Protein AF-A0A531KCS5-F1 (afdb_monomer_lite)

Radius of gyration: 23.63 Å; chains: 1; bounding box: 52×45×55 Å

Sequence (149 aa):
AGRCEDWTPATDGLWRVSNPRIAQQYRLNVGTIIEVPALNVRYVKAGSKGSASRGGRVLGKIEEAFLETLTHGDTFMFAGKVLRFEGIRDNECFVSNAPGSDAKVPYYGGGKFPLSTYLAEQVRIMLDDPQRWKKLPEQVADWLRFQAD

Secondary structure (DSSP, 8-state):
---GGGEEE-TTS-EEES-HHHHHHHHHHTT---PPPEEEEEE--TT-TT---S-PPEEEEEEHHHHTTPPTT-EEEETTEEEEEEEEETTEEEEEE-TTS--BPPP-SSS-----HHHHHHHHHHHH-TTTGGGS-HHHHHHHHHTT-

Foldseek 3Di:
DDDPVQWDQDPVRDIDGPDVVVVVVCVVVVPPPPPAQKAWEWEDPPPCLPDDPPDTDTPGIAGPVQVVVDDQQAWADDPNFIWGFSDDDPRYTYTYGDPPDDHHYGDDPDDDDVQDPVNVVVVCVCLVDLVNLVVPDPVVNVVSVVVVD

Structure (mmCIF, N/CA/C/O backbone):
data_AF-A0A531KCS5-F1
#
_entry.id   AF-A0A531KCS5-F1
#
loop_
_atom_site.group_PDB
_atom_site.id
_atom_site.type_symbol
_atom_site.label_atom_id
_atom_site.label_alt_id
_atom_site.label_comp_id
_atom_site.label_asym_id
_atom_site.label_entity_id
_atom_site.label_seq_id
_atom_site.pdbx_PDB_ins_code
_atom_site.Cartn_x
_atom_site.Cartn_y
_atom_site.Cartn_z
_atom_site.occupancy
_atom_site.B_iso_or_equiv
_atom_site.auth_seq_id
_atom_site.auth_comp_id
_atom_site.auth_asym_id
_atom_site.auth_atom_id
_atom_site.pdbx_PDB_model_num
ATOM 1 N N . ALA A 1 1 ? 30.550 -11.898 -6.702 1.00 43.75 1 ALA A N 1
ATOM 2 C CA . ALA A 1 1 ? 31.619 -12.037 -7.710 1.00 43.75 1 ALA A CA 1
ATOM 3 C C . ALA A 1 1 ? 32.081 -13.492 -7.709 1.00 43.75 1 ALA A C 1
ATOM 5 O O . ALA A 1 1 ? 32.431 -13.977 -6.640 1.00 43.75 1 ALA A O 1
ATOM 6 N N . GLY A 1 2 ? 31.954 -14.212 -8.830 1.00 49.84 2 GLY A N 1
ATOM 7 C CA . GLY A 1 2 ? 32.412 -15.608 -8.945 1.00 49.84 2 GLY A CA 1
ATOM 8 C C . GLY A 1 2 ? 33.938 -15.676 -9.005 1.00 49.84 2 GLY A C 1
ATOM 9 O O . GLY A 1 2 ? 34.566 -14.730 -9.484 1.00 49.84 2 GLY A O 1
ATOM 10 N N . ARG A 1 3 ? 34.538 -16.747 -8.479 1.00 53.97 3 ARG A N 1
ATOM 11 C CA . ARG A 1 3 ? 35.993 -16.939 -8.545 1.00 53.97 3 ARG A CA 1
ATOM 12 C C . ARG A 1 3 ? 36.371 -17.371 -9.966 1.00 53.97 3 ARG A C 1
ATOM 14 O O . ARG A 1 3 ? 35.568 -17.973 -10.672 1.00 53.97 3 ARG A O 1
ATOM 21 N N . CYS A 1 4 ? 37.600 -17.074 -10.386 1.00 53.09 4 CYS A N 1
ATOM 22 C CA . CYS A 1 4 ? 38.109 -17.421 -11.724 1.00 53.09 4 CYS A CA 1
ATOM 23 C C . CYS A 1 4 ? 38.070 -18.944 -12.006 1.00 53.09 4 CYS A C 1
ATOM 25 O O . CYS A 1 4 ? 38.053 -19.373 -13.152 1.00 53.09 4 CYS A O 1
ATOM 27 N N . GLU A 1 5 ? 37.995 -19.755 -10.949 1.00 58.97 5 GLU A N 1
ATOM 28 C CA . GLU A 1 5 ? 37.924 -21.224 -10.958 1.00 58.97 5 GLU A CA 1
ATOM 29 C C . GLU A 1 5 ? 36.604 -21.782 -11.534 1.00 58.97 5 GLU A C 1
ATOM 31 O O . GLU A 1 5 ? 36.539 -22.940 -11.951 1.00 58.97 5 GLU A O 1
ATOM 36 N N . ASP A 1 6 ? 35.547 -20.966 -11.585 1.00 63.94 6 ASP A N 1
ATOM 37 C CA . ASP A 1 6 ? 34.196 -21.402 -11.961 1.00 63.94 6 ASP A CA 1
ATOM 38 C C . ASP A 1 6 ? 33.934 -21.370 -13.479 1.00 63.94 6 ASP A C 1
ATOM 40 O O . ASP A 1 6 ? 32.827 -21.712 -13.907 1.00 63.94 6 ASP A O 1
ATOM 44 N N . TRP A 1 7 ? 34.922 -20.977 -14.295 1.00 66.88 7 TRP A N 1
ATOM 45 C CA . TRP A 1 7 ? 34.782 -20.805 -15.745 1.00 66.88 7 TRP A CA 1
ATOM 46 C C . TRP A 1 7 ? 35.845 -21.573 -16.538 1.00 66.88 7 TRP A C 1
ATOM 48 O O . TRP A 1 7 ? 37.030 -21.541 -16.219 1.00 66.88 7 TRP A O 1
ATOM 58 N N . THR A 1 8 ? 35.424 -22.238 -17.612 1.00 79.56 8 THR A N 1
ATOM 59 C CA . THR A 1 8 ? 36.288 -22.960 -18.556 1.00 79.56 8 THR A CA 1
ATOM 60 C C . THR A 1 8 ? 36.164 -22.359 -19.956 1.00 79.56 8 THR A C 1
ATOM 62 O O . THR A 1 8 ? 35.051 -22.030 -20.378 1.00 79.56 8 THR A O 1
ATOM 65 N N . PRO A 1 9 ? 37.277 -22.196 -20.692 1.00 79.50 9 PRO A N 1
ATOM 66 C CA . PRO A 1 9 ? 37.233 -21.707 -22.062 1.00 79.50 9 PRO A CA 1
ATOM 67 C C . PRO A 1 9 ? 36.644 -22.784 -22.979 1.00 79.50 9 PRO A C 1
ATOM 69 O O . PRO A 1 9 ? 37.040 -23.950 -22.926 1.00 79.50 9 PRO A O 1
ATOM 72 N N . ALA A 1 10 ? 35.693 -22.400 -23.822 1.00 78.00 10 ALA A N 1
ATOM 73 C CA . ALA A 1 10 ? 35.138 -23.248 -24.862 1.00 78.00 10 ALA A CA 1
ATOM 74 C C . ALA A 1 10 ? 35.826 -22.992 -26.210 1.00 78.00 10 ALA A C 1
ATOM 76 O O . ALA A 1 10 ? 36.436 -21.951 -26.453 1.00 78.00 10 ALA A O 1
ATOM 77 N N . THR A 1 11 ? 35.736 -23.977 -27.100 1.00 79.94 11 THR A N 1
ATOM 78 C CA . THR A 1 11 ? 36.371 -23.985 -28.428 1.00 79.94 11 THR A CA 1
ATOM 79 C C . THR A 1 11 ? 35.853 -22.907 -29.383 1.00 79.94 11 THR A C 1
ATOM 81 O O . THR A 1 11 ? 36.476 -22.658 -30.408 1.00 79.94 11 THR A O 1
ATOM 84 N N . ASP A 1 12 ? 34.739 -22.260 -29.048 1.00 81.19 12 ASP A N 1
ATOM 85 C CA . ASP A 1 12 ? 34.140 -21.124 -29.756 1.00 81.19 12 ASP A CA 1
ATOM 86 C C . ASP A 1 12 ? 34.659 -19.758 -29.256 1.00 81.19 12 ASP A C 1
ATOM 88 O O . ASP A 1 12 ? 34.182 -18.717 -29.701 1.00 81.19 12 ASP A O 1
ATOM 92 N N . GLY A 1 13 ? 35.630 -19.744 -28.335 1.00 77.06 13 GLY A N 1
ATOM 93 C CA . GLY A 1 13 ? 36.174 -18.522 -27.737 1.00 77.06 13 GLY A CA 1
ATOM 94 C C . GLY A 1 13 ? 35.305 -17.928 -26.622 1.00 77.06 13 GLY A C 1
ATOM 95 O O . GLY A 1 13 ? 35.648 -16.876 -26.083 1.00 77.06 13 GLY A O 1
ATOM 96 N N . LEU A 1 14 ? 34.201 -18.586 -26.248 1.00 76.69 14 LEU A N 1
ATOM 97 C CA . LEU A 1 14 ? 33.340 -18.182 -25.137 1.00 76.69 14 LEU A CA 1
ATOM 98 C C . LEU A 1 14 ? 33.730 -18.914 -23.847 1.00 76.69 14 LEU A C 1
ATOM 100 O O . LEU A 1 14 ? 34.272 -20.013 -23.869 1.00 76.69 14 LEU A O 1
ATOM 104 N N . TRP A 1 15 ? 33.424 -18.326 -22.693 1.00 78.69 15 TRP A N 1
ATOM 105 C CA . TRP A 1 15 ? 33.629 -18.971 -21.393 1.00 78.69 15 TRP A CA 1
ATOM 106 C C . TRP A 1 15 ? 32.343 -19.655 -20.927 1.00 78.69 15 TRP A C 1
ATOM 108 O O . TRP A 1 15 ? 31.252 -19.095 -21.043 1.00 78.69 15 TRP A O 1
ATOM 118 N N . ARG A 1 16 ? 32.457 -20.867 -20.378 1.00 79.50 16 ARG A N 1
ATOM 119 C CA . ARG A 1 16 ? 31.329 -21.655 -19.857 1.00 79.50 16 ARG A CA 1
ATOM 120 C C . ARG A 1 16 ? 31.523 -21.958 -18.379 1.00 79.50 16 ARG A C 1
ATOM 122 O O . ARG A 1 16 ? 32.647 -22.124 -17.921 1.00 79.50 16 ARG A O 1
ATOM 129 N N . VAL A 1 17 ? 30.425 -22.051 -17.631 1.00 80.12 17 VAL A N 1
ATOM 130 C CA . VAL A 1 17 ? 30.478 -22.403 -16.206 1.00 80.12 17 VAL A CA 1
ATOM 131 C C . VAL A 1 17 ? 30.975 -23.843 -16.053 1.00 80.12 17 VAL A C 1
ATOM 133 O O . VAL A 1 17 ? 30.370 -24.765 -16.598 1.00 80.12 17 VAL A O 1
ATOM 136 N N . SER A 1 18 ? 32.047 -24.032 -15.285 1.00 79.06 18 SER A N 1
ATOM 137 C CA . SER A 1 18 ? 32.756 -25.308 -15.112 1.00 79.06 18 SER A CA 1
ATOM 138 C C . SER A 1 18 ? 31.920 -26.377 -14.407 1.00 79.06 18 SER A C 1
ATOM 140 O O . SER A 1 18 ? 32.093 -27.568 -14.651 1.00 79.06 18 SER A O 1
ATOM 142 N N . ASN A 1 19 ? 31.007 -25.968 -13.520 1.00 80.69 19 ASN A N 1
ATOM 143 C CA . ASN A 1 19 ? 30.193 -26.881 -12.723 1.00 80.69 19 ASN A CA 1
ATOM 144 C C . ASN A 1 19 ? 28.690 -26.692 -13.017 1.00 80.69 19 ASN A C 1
ATOM 146 O O . ASN A 1 19 ? 28.126 -25.642 -12.689 1.00 80.69 19 ASN A O 1
ATOM 150 N N . PRO A 1 20 ? 27.995 -27.715 -13.551 1.00 75.56 20 PRO A N 1
ATOM 151 C CA . PRO A 1 20 ? 26.556 -27.664 -13.811 1.00 75.56 20 PRO A CA 1
ATOM 152 C C . PRO A 1 20 ? 25.711 -27.301 -12.584 1.00 75.56 20 PRO A C 1
ATOM 154 O O . PRO A 1 20 ? 24.684 -26.637 -12.727 1.00 75.56 20 PRO A O 1
ATOM 157 N N . ARG A 1 21 ? 26.154 -27.679 -11.375 1.00 75.88 21 ARG A N 1
ATOM 158 C CA . ARG A 1 21 ? 25.500 -27.336 -10.104 1.00 75.88 21 ARG A CA 1
ATOM 159 C C . ARG A 1 21 ? 25.625 -25.849 -9.785 1.00 75.88 21 ARG A C 1
ATOM 161 O O . ARG A 1 21 ? 24.672 -25.254 -9.298 1.00 75.88 21 ARG A O 1
ATOM 168 N N . ILE A 1 22 ? 26.765 -25.237 -10.105 1.00 74.56 22 ILE A N 1
ATOM 169 C CA . ILE A 1 22 ? 26.978 -23.791 -9.971 1.00 74.56 22 ILE A CA 1
ATOM 170 C C . ILE A 1 22 ? 26.115 -23.047 -10.995 1.00 74.56 22 ILE A C 1
ATOM 172 O O . ILE A 1 22 ? 25.416 -22.109 -10.632 1.00 74.56 22 ILE A O 1
ATOM 176 N N . ALA A 1 23 ? 26.058 -23.517 -12.244 1.00 75.81 23 ALA A N 1
ATOM 177 C CA . ALA A 1 23 ? 25.166 -22.953 -13.258 1.00 75.81 23 ALA A CA 1
ATOM 178 C C . ALA A 1 23 ? 23.683 -23.069 -12.856 1.00 75.81 23 ALA A C 1
ATOM 180 O O . ALA A 1 23 ? 22.901 -22.148 -13.077 1.00 75.81 23 ALA A O 1
ATOM 181 N N . GLN A 1 24 ? 23.289 -24.187 -12.240 1.00 74.69 24 GLN A N 1
ATOM 182 C CA . GLN A 1 24 ? 21.945 -24.382 -11.702 1.00 74.69 24 GLN A CA 1
ATOM 183 C C . GLN A 1 24 ? 21.671 -23.454 -10.518 1.00 74.69 24 GLN A C 1
ATOM 185 O O . GLN A 1 24 ? 20.628 -22.816 -10.497 1.00 74.69 24 GLN A O 1
ATOM 190 N N . GLN A 1 25 ? 22.613 -23.315 -9.585 1.00 70.75 25 GLN A N 1
ATOM 191 C CA . GLN A 1 25 ? 22.509 -22.377 -8.470 1.00 70.75 25 GLN A CA 1
ATOM 192 C C . GLN A 1 25 ? 22.391 -20.933 -8.974 1.00 70.75 25 GLN A C 1
ATOM 194 O O . GLN A 1 25 ? 21.547 -20.186 -8.492 1.00 70.75 25 GLN A O 1
ATOM 199 N N . TYR A 1 26 ? 23.171 -20.539 -9.982 1.00 67.56 26 TYR A N 1
ATOM 200 C CA . TYR A 1 26 ? 23.021 -19.235 -10.622 1.00 67.56 26 TYR A CA 1
ATOM 201 C C . TYR A 1 26 ? 21.650 -19.077 -11.267 1.00 67.56 26 TYR A C 1
ATOM 203 O O . TYR A 1 26 ? 21.047 -18.042 -11.058 1.00 67.56 26 TYR A O 1
ATOM 211 N N . ARG A 1 27 ? 21.111 -20.088 -11.961 1.00 70.50 27 ARG A N 1
ATOM 212 C CA . ARG A 1 27 ? 19.746 -20.039 -12.526 1.00 70.50 27 ARG A CA 1
ATOM 213 C C . ARG A 1 27 ? 18.643 -19.981 -11.470 1.00 70.50 27 ARG A C 1
ATOM 215 O O . ARG A 1 27 ? 17.615 -19.377 -11.727 1.00 70.50 27 ARG A O 1
ATOM 222 N N . LEU A 1 28 ? 18.846 -20.609 -10.313 1.00 62.06 28 LEU A N 1
ATOM 223 C CA . LEU A 1 28 ? 17.902 -20.555 -9.196 1.00 62.06 28 LEU A CA 1
ATOM 224 C C . LEU A 1 28 ? 17.924 -19.192 -8.488 1.00 62.06 28 LEU A C 1
ATOM 226 O O . LEU A 1 28 ? 16.905 -18.800 -7.935 1.00 62.06 28 LEU A O 1
ATOM 230 N N . ASN A 1 29 ? 19.063 -18.483 -8.508 1.00 57.25 29 ASN A N 1
ATOM 231 C CA . ASN A 1 29 ? 19.210 -17.162 -7.879 1.00 57.25 29 ASN A CA 1
ATOM 232 C C . ASN A 1 29 ? 19.062 -15.981 -8.860 1.00 57.25 29 ASN A C 1
ATOM 234 O O . ASN A 1 29 ? 18.753 -14.864 -8.447 1.00 57.25 29 ASN A O 1
ATOM 238 N N . VAL A 1 30 ? 19.282 -16.202 -10.159 1.00 51.53 30 VAL A N 1
ATOM 239 C CA . VAL A 1 30 ? 18.963 -15.266 -11.245 1.00 51.53 30 VAL A CA 1
ATOM 240 C C . VAL A 1 30 ? 17.447 -15.213 -11.346 1.00 51.53 30 VAL A C 1
ATOM 242 O O . VAL A 1 30 ? 16.808 -16.147 -11.815 1.00 51.53 30 VAL A O 1
ATOM 245 N N . GLY A 1 31 ? 16.871 -14.118 -10.857 1.00 48.62 31 GLY A N 1
ATOM 246 C CA . GLY A 1 31 ? 15.424 -13.936 -10.837 1.00 48.62 31 GLY A CA 1
ATOM 247 C C . GLY A 1 31 ? 14.730 -14.451 -9.579 1.00 48.62 31 GLY A C 1
ATOM 248 O O . GLY A 1 31 ? 13.525 -14.692 -9.640 1.00 48.62 31 GLY A O 1
ATOM 249 N N . THR A 1 32 ? 15.421 -14.591 -8.437 1.00 48.31 32 THR A N 1
ATOM 250 C CA . THR A 1 32 ? 14.708 -14.764 -7.163 1.00 48.31 32 THR A CA 1
ATOM 251 C C . THR A 1 32 ? 13.770 -13.578 -6.977 1.00 48.31 32 THR A C 1
ATOM 253 O O . THR A 1 32 ? 14.213 -12.450 -6.763 1.00 48.31 32 THR A O 1
ATOM 256 N N . ILE A 1 33 ? 12.464 -13.829 -7.069 1.00 53.66 33 ILE A N 1
ATOM 257 C CA . ILE A 1 33 ? 11.441 -12.884 -6.634 1.00 53.66 33 ILE A CA 1
ATOM 258 C C . ILE A 1 33 ? 11.604 -12.809 -5.121 1.00 53.66 33 ILE A C 1
ATOM 260 O O . ILE A 1 33 ? 11.098 -13.658 -4.390 1.00 53.66 33 ILE A O 1
ATOM 264 N N . ILE A 1 34 ? 12.386 -11.841 -4.651 1.00 53.28 34 ILE A N 1
ATOM 265 C CA . ILE A 1 34 ? 12.413 -11.516 -3.233 1.00 53.28 34 ILE A CA 1
ATOM 266 C C . ILE A 1 34 ? 11.041 -10.903 -2.959 1.00 53.28 34 ILE A C 1
ATOM 268 O O . ILE A 1 34 ? 10.758 -9.779 -3.373 1.00 53.28 34 ILE A O 1
ATOM 272 N N . GLU A 1 35 ? 10.142 -11.688 -2.367 1.00 61.53 35 GLU A N 1
ATOM 273 C CA . GLU A 1 35 ? 8.862 -11.166 -1.911 1.00 61.53 35 GLU A CA 1
ATOM 274 C C . GLU A 1 35 ? 9.148 -10.206 -0.755 1.00 61.53 35 GLU A C 1
ATOM 276 O O . GLU A 1 35 ? 9.720 -10.599 0.263 1.00 61.53 35 GLU A O 1
ATOM 281 N N . VAL A 1 36 ? 8.801 -8.930 -0.937 1.00 75.00 36 VAL A N 1
ATOM 282 C CA . VAL A 1 36 ? 8.894 -7.939 0.136 1.00 75.00 36 VAL A CA 1
ATOM 283 C C . VAL A 1 36 ? 7.929 -8.362 1.251 1.00 75.00 36 VAL A C 1
ATOM 285 O O . VAL A 1 36 ? 6.764 -8.651 0.944 1.00 75.00 36 VAL A O 1
ATOM 288 N N . PRO A 1 37 ? 8.372 -8.414 2.522 1.00 82.19 37 PRO A N 1
ATOM 289 C CA . PRO A 1 37 ? 7.497 -8.723 3.645 1.00 82.19 37 PRO A CA 1
ATOM 290 C C . PRO A 1 37 ? 6.262 -7.818 3.650 1.00 82.19 37 PRO A C 1
ATOM 292 O O . PRO A 1 37 ? 6.359 -6.598 3.495 1.00 82.19 37 PRO A O 1
ATOM 295 N N . ALA A 1 38 ? 5.083 -8.423 3.788 1.00 88.19 38 ALA A N 1
ATOM 296 C CA . ALA A 1 38 ? 3.814 -7.714 3.744 1.00 88.19 38 ALA A CA 1
ATOM 297 C C . ALA A 1 38 ? 2.826 -8.273 4.769 1.00 88.19 38 ALA A C 1
ATOM 299 O O . ALA A 1 38 ? 2.678 -9.489 4.918 1.00 88.19 38 ALA A O 1
ATOM 300 N N . LEU A 1 39 ? 2.102 -7.368 5.425 1.00 91.19 39 LEU A N 1
ATOM 301 C CA . LEU A 1 39 ? 1.113 -7.677 6.454 1.00 91.19 39 LEU A CA 1
ATOM 302 C C . LEU A 1 39 ? -0.303 -7.592 5.883 1.00 91.19 39 LEU A C 1
ATOM 304 O O . LEU A 1 39 ? -0.588 -6.793 4.985 1.00 91.19 39 LEU A O 1
ATOM 308 N N . ASN A 1 40 ? -1.222 -8.386 6.436 1.00 91.50 40 ASN A N 1
ATOM 309 C CA . ASN A 1 40 ? -2.638 -8.291 6.081 1.00 91.50 40 ASN A CA 1
ATOM 310 C C . ASN A 1 40 ? -3.253 -7.029 6.698 1.00 91.50 40 ASN A C 1
ATOM 312 O O . ASN A 1 40 ? -3.223 -6.852 7.911 1.00 91.50 40 ASN A O 1
ATOM 316 N N . VAL A 1 41 ? -3.870 -6.178 5.883 1.00 92.12 41 VAL A N 1
ATOM 317 C CA . VAL A 1 41 ? -4.599 -4.992 6.347 1.00 92.12 41 VAL A CA 1
ATOM 318 C C . VAL A 1 41 ? -6.001 -5.408 6.778 1.00 92.12 41 VAL A C 1
ATOM 320 O O . VAL A 1 41 ? -6.798 -5.844 5.943 1.00 92.12 41 VAL A O 1
ATOM 323 N N . ARG A 1 42 ? -6.329 -5.263 8.064 1.00 91.88 42 ARG A N 1
ATOM 324 C CA . ARG A 1 42 ? -7.604 -5.696 8.649 1.00 91.88 42 ARG A CA 1
ATOM 325 C C . ARG A 1 42 ? -8.315 -4.568 9.387 1.00 91.88 42 ARG A C 1
ATOM 327 O O . ARG A 1 42 ? -7.741 -3.888 10.231 1.00 91.88 42 ARG A O 1
ATOM 334 N N . TYR A 1 43 ? -9.612 -4.432 9.132 1.00 91.50 43 TYR A N 1
ATOM 335 C CA . TYR A 1 43 ? -10.446 -3.481 9.860 1.00 91.50 43 TYR A CA 1
ATOM 336 C C . TYR A 1 43 ? -10.614 -3.813 11.343 1.00 91.50 43 TYR A C 1
ATOM 338 O O . TYR A 1 43 ? -10.877 -4.955 11.707 1.00 91.50 43 TYR A O 1
ATOM 346 N N . VAL A 1 44 ? -10.594 -2.788 12.186 1.00 90.75 44 VAL A N 1
ATOM 347 C CA . VAL A 1 44 ? -10.976 -2.844 13.601 1.00 90.75 44 VAL A CA 1
ATOM 348 C C . VAL A 1 44 ? -11.831 -1.630 13.967 1.00 90.75 44 VAL A C 1
ATOM 350 O O . VAL A 1 44 ? -11.988 -0.688 13.186 1.00 90.75 44 VAL A O 1
ATOM 353 N N . LYS A 1 45 ? -12.408 -1.646 15.172 1.00 84.25 45 LYS A N 1
ATOM 354 C CA . LYS A 1 45 ? -13.066 -0.463 15.733 1.00 84.25 45 LYS A CA 1
ATOM 355 C C . LYS A 1 45 ? -12.011 0.608 16.028 1.00 84.25 45 LYS A C 1
ATOM 357 O O . LYS A 1 45 ? -10.953 0.291 16.563 1.00 84.25 45 LYS A O 1
ATOM 362 N N . ALA A 1 46 ? -12.316 1.864 15.705 1.00 80.94 46 ALA A N 1
ATOM 363 C CA . ALA A 1 46 ? -11.426 2.986 15.991 1.00 80.94 46 ALA A CA 1
ATOM 364 C C . ALA A 1 46 ? -11.051 3.040 17.481 1.00 80.94 46 ALA A C 1
ATOM 366 O O . ALA A 1 46 ? -11.909 2.831 18.347 1.00 80.94 46 ALA A O 1
ATOM 367 N N . GLY A 1 47 ? -9.776 3.307 17.769 1.00 75.44 47 GLY A N 1
ATOM 368 C CA . GLY A 1 47 ? -9.256 3.378 19.135 1.00 75.44 47 GLY A CA 1
ATOM 369 C C . GLY A 1 47 ? -9.019 2.020 19.801 1.00 75.44 47 GLY A C 1
ATOM 370 O O . GLY A 1 47 ? -8.760 1.977 21.003 1.00 75.44 47 GLY A O 1
ATOM 371 N N . SER A 1 48 ? -9.078 0.906 19.058 1.00 71.94 48 SER A N 1
ATOM 372 C CA . SER A 1 48 ? -8.810 -0.423 19.621 1.00 71.94 48 SER A CA 1
ATOM 373 C C . SER A 1 48 ? -7.327 -0.697 19.902 1.00 71.94 48 SER A C 1
ATOM 375 O O . SER A 1 48 ? -7.019 -1.757 20.445 1.00 71.94 48 SER A O 1
ATOM 377 N N . LYS A 1 49 ? -6.413 0.228 19.556 1.00 70.69 49 LYS A N 1
ATOM 378 C CA . LYS A 1 49 ? -4.952 0.111 19.758 1.00 70.69 49 LYS A CA 1
ATOM 379 C C . LYS A 1 49 ? -4.389 -1.244 19.302 1.00 70.69 49 LYS A C 1
ATOM 381 O O . LYS A 1 49 ? -3.612 -1.879 20.010 1.00 70.69 49 LYS A O 1
ATOM 386 N N . GLY A 1 50 ? -4.854 -1.734 18.155 1.00 65.25 50 GLY A N 1
ATOM 387 C CA . GLY A 1 50 ? -4.419 -3.019 17.610 1.00 65.25 50 GLY A CA 1
ATOM 388 C C . GLY A 1 50 ? -4.986 -4.256 18.323 1.00 65.25 50 GLY A C 1
ATOM 389 O O . GLY A 1 50 ? -4.456 -5.356 18.189 1.00 65.25 50 GLY A O 1
ATOM 390 N N . SER A 1 51 ? -6.074 -4.107 19.081 1.00 66.19 51 SER A N 1
ATOM 391 C CA . SER A 1 51 ? -6.867 -5.234 19.566 1.00 66.19 51 SER A CA 1
ATOM 392 C C . SER A 1 51 ? -7.985 -5.536 18.572 1.00 66.19 51 SER A C 1
ATOM 394 O O . SER A 1 51 ? -8.925 -4.752 18.401 1.00 66.19 51 SER A O 1
ATOM 396 N N . ALA A 1 52 ? -7.888 -6.677 17.897 1.00 62.00 52 ALA A N 1
ATOM 397 C CA . ALA A 1 52 ? -8.994 -7.221 17.132 1.00 62.00 52 ALA A CA 1
ATOM 398 C C . ALA A 1 52 ? -9.901 -8.029 18.066 1.00 62.00 52 ALA A C 1
ATOM 400 O O . ALA A 1 52 ? -9.550 -9.125 18.504 1.00 62.00 52 ALA A O 1
ATOM 401 N N . SER A 1 53 ? -11.126 -7.557 18.305 1.00 59.53 53 SER A N 1
ATOM 402 C CA . SER A 1 53 ? -12.213 -8.509 18.538 1.00 59.53 53 SER A CA 1
ATOM 403 C C . SER A 1 53 ? 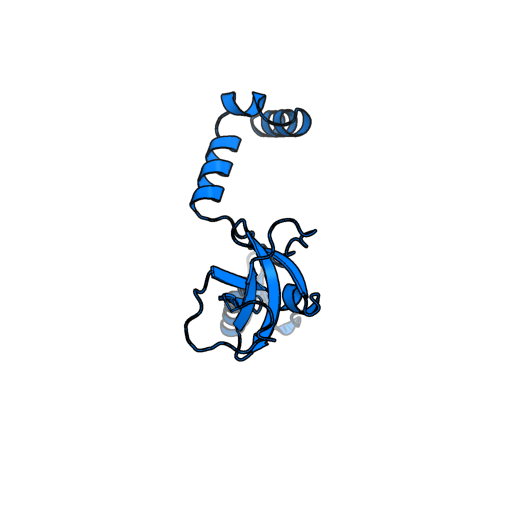-12.342 -9.314 17.242 1.00 59.53 53 SER A C 1
ATOM 405 O O . SER A 1 53 ? -12.751 -8.752 16.225 1.00 59.53 53 SER A O 1
ATOM 407 N N . ARG A 1 54 ? -11.879 -10.571 17.251 1.00 58.41 54 ARG A N 1
ATOM 408 C CA . ARG A 1 54 ? -11.870 -11.515 16.116 1.00 58.41 54 ARG A CA 1
ATOM 409 C C . ARG A 1 54 ? -13.055 -11.264 15.164 1.00 58.41 54 ARG A C 1
ATOM 411 O O . ARG A 1 54 ? -14.184 -11.554 15.542 1.00 58.41 54 ARG A O 1
ATOM 418 N N . GLY A 1 55 ? -12.822 -10.714 13.965 1.00 67.38 55 GLY A N 1
ATOM 419 C CA . GLY A 1 55 ? -13.919 -10.487 13.002 1.00 67.38 55 GLY A CA 1
ATOM 420 C C . GLY A 1 55 ? -13.779 -9.350 11.982 1.00 67.38 55 GLY A C 1
ATOM 421 O O . GLY A 1 55 ? -14.672 -9.166 11.161 1.00 67.38 55 GLY A O 1
ATOM 422 N N . GLY A 1 56 ? -12.690 -8.582 11.990 1.00 78.38 56 GLY A N 1
ATOM 423 C CA . GLY A 1 56 ? -12.476 -7.505 11.018 1.00 78.38 56 GLY A CA 1
ATOM 424 C C . GLY A 1 56 ? -12.326 -7.976 9.570 1.00 78.38 56 GLY A C 1
ATOM 425 O O . GLY A 1 56 ? -11.634 -8.962 9.327 1.00 78.38 56 GLY A O 1
ATOM 426 N N . ARG A 1 57 ? -12.896 -7.266 8.585 1.00 87.56 57 ARG A N 1
ATOM 427 C CA . ARG A 1 57 ? -12.683 -7.572 7.155 1.00 87.56 57 ARG A CA 1
ATOM 428 C C . ARG A 1 57 ? -11.233 -7.285 6.744 1.00 87.56 57 ARG A C 1
ATOM 430 O O . ARG A 1 57 ? -10.729 -6.200 7.030 1.00 87.56 57 ARG A O 1
ATOM 437 N N . VAL A 1 58 ? -10.601 -8.227 6.041 1.00 89.94 58 VAL A N 1
ATOM 438 C CA . VAL A 1 58 ? -9.279 -8.041 5.418 1.00 89.94 58 VAL A CA 1
ATOM 439 C C . VAL A 1 58 ? -9.447 -7.300 4.094 1.00 89.94 58 VAL A C 1
ATOM 441 O O . VAL A 1 58 ? -10.296 -7.667 3.284 1.00 89.94 58 VAL A O 1
ATOM 444 N N . LEU A 1 59 ? -8.669 -6.239 3.896 1.00 88.00 59 LEU A N 1
ATOM 445 C CA . LEU A 1 59 ? -8.693 -5.399 2.698 1.00 88.00 59 LEU A CA 1
ATOM 446 C C . LEU A 1 59 ? -7.656 -5.815 1.653 1.00 88.00 59 LEU A C 1
ATOM 448 O O . LEU A 1 59 ? -7.856 -5.568 0.469 1.00 88.00 59 LEU A O 1
ATOM 452 N N . GLY A 1 60 ? -6.545 -6.408 2.087 1.00 88.00 60 GLY A N 1
ATOM 453 C CA . GLY A 1 60 ? -5.433 -6.784 1.222 1.00 88.00 60 GLY A CA 1
ATOM 454 C C . GLY A 1 60 ? -4.132 -6.888 2.005 1.00 88.00 60 GLY A C 1
ATOM 455 O O . GLY A 1 60 ? -4.157 -7.009 3.229 1.00 88.00 60 GLY A O 1
ATOM 456 N N . LYS A 1 61 ? -3.006 -6.824 1.295 1.00 88.75 61 LYS A N 1
ATOM 457 C CA . LYS A 1 61 ? -1.660 -6.835 1.876 1.00 88.75 61 LYS A CA 1
ATOM 458 C C . LYS A 1 61 ? -0.950 -5.509 1.621 1.00 88.75 61 LYS A C 1
ATOM 460 O O . LYS A 1 61 ? -1.135 -4.920 0.557 1.00 88.75 61 LYS A O 1
ATOM 465 N N . ILE A 1 62 ? -0.142 -5.066 2.575 1.00 88.50 62 ILE A N 1
ATOM 466 C CA . ILE A 1 62 ? 0.678 -3.854 2.473 1.00 88.50 62 ILE A CA 1
ATOM 467 C C . ILE A 1 62 ? 2.094 -4.144 2.972 1.00 88.50 62 ILE A C 1
ATOM 469 O O . ILE A 1 62 ? 2.257 -4.963 3.875 1.00 88.50 62 ILE A O 1
ATOM 473 N N . GLU A 1 63 ? 3.101 -3.514 2.368 1.00 88.00 63 GLU A N 1
ATOM 474 C CA . GLU A 1 63 ? 4.508 -3.746 2.711 1.00 88.00 63 GLU A CA 1
ATOM 475 C C . GLU A 1 63 ? 4.813 -3.330 4.152 1.00 88.00 63 GLU A C 1
ATOM 477 O O . GLU A 1 63 ? 4.399 -2.262 4.609 1.00 88.00 63 GLU A O 1
ATOM 482 N N . GLU A 1 64 ? 5.572 -4.172 4.848 1.00 88.44 64 GLU A N 1
ATOM 483 C CA . GLU A 1 64 ? 6.012 -3.938 6.223 1.00 88.44 64 GLU A CA 1
ATOM 484 C C . GLU A 1 64 ? 6.855 -2.664 6.329 1.00 88.44 64 GLU A C 1
ATOM 486 O O . GLU A 1 64 ? 6.583 -1.825 7.182 1.00 88.44 64 GLU A O 1
ATOM 491 N N . ALA A 1 65 ? 7.773 -2.452 5.381 1.00 88.06 65 ALA A N 1
ATOM 492 C CA . ALA A 1 65 ? 8.638 -1.274 5.333 1.00 88.06 65 ALA A CA 1
ATOM 493 C C . ALA A 1 65 ? 7.855 0.050 5.315 1.00 88.06 65 ALA A C 1
ATOM 495 O O . ALA A 1 65 ? 8.280 1.034 5.912 1.00 88.06 65 ALA A O 1
ATOM 496 N N . PHE A 1 66 ? 6.690 0.094 4.660 1.00 88.38 66 PHE A N 1
ATOM 497 C CA . PHE A 1 66 ? 5.829 1.275 4.719 1.00 88.38 66 PHE A CA 1
ATOM 498 C C . PHE A 1 66 ? 5.191 1.431 6.102 1.00 88.38 66 PHE A C 1
ATOM 500 O O . PHE A 1 66 ? 5.155 2.537 6.641 1.00 88.38 66 PHE A O 1
ATOM 507 N N . LEU A 1 67 ? 4.697 0.338 6.684 1.00 90.75 67 LEU A N 1
ATOM 508 C CA . LEU A 1 67 ? 4.057 0.362 7.997 1.00 90.75 67 LEU A CA 1
ATOM 509 C C . LEU A 1 67 ? 5.012 0.791 9.115 1.00 90.75 67 LEU A C 1
ATOM 511 O O . LEU A 1 67 ? 4.577 1.477 10.034 1.00 90.75 67 LEU A O 1
ATOM 515 N N . GLU A 1 68 ? 6.298 0.453 9.017 1.00 90.12 68 GLU A N 1
ATOM 516 C CA . GLU A 1 68 ? 7.342 0.901 9.951 1.00 90.12 68 GLU A CA 1
ATOM 517 C C . GLU A 1 68 ? 7.498 2.429 9.984 1.00 90.12 68 GLU A C 1
ATOM 519 O O . GLU A 1 68 ? 7.926 2.992 10.990 1.00 90.12 68 GLU A O 1
ATOM 524 N N . THR A 1 69 ? 7.104 3.127 8.912 1.00 90.19 69 THR A N 1
ATOM 525 C CA . THR A 1 69 ? 7.121 4.599 8.860 1.00 90.19 69 THR A CA 1
ATOM 526 C C . THR A 1 69 ? 5.907 5.252 9.530 1.00 90.19 69 THR A C 1
ATOM 528 O O . THR A 1 69 ? 5.839 6.484 9.624 1.00 90.19 69 THR A O 1
ATOM 531 N N . LEU A 1 70 ? 4.919 4.460 9.959 1.00 91.62 70 LEU A N 1
ATOM 532 C CA . LEU A 1 70 ? 3.668 4.954 10.522 1.00 91.62 70 LEU A CA 1
ATOM 533 C C . LEU A 1 70 ? 3.699 4.955 12.047 1.00 91.62 70 LEU A C 1
ATOM 535 O O . LEU A 1 70 ? 4.102 3.995 12.699 1.00 91.62 70 LEU A O 1
ATOM 539 N N . THR A 1 71 ? 3.171 6.028 12.628 1.00 92.19 71 THR A N 1
ATOM 540 C CA . THR A 1 71 ? 2.849 6.090 14.056 1.00 92.19 71 THR A CA 1
ATOM 541 C C . THR A 1 71 ? 1.363 5.827 14.268 1.00 92.19 71 THR A C 1
ATOM 543 O O . THR A 1 71 ? 0.539 6.108 13.398 1.00 92.19 71 THR A O 1
ATOM 546 N N . HIS A 1 72 ? 0.990 5.275 15.428 1.00 90.81 72 HIS A N 1
ATOM 547 C CA . HIS A 1 72 ? -0.417 5.080 15.782 1.00 90.81 72 HIS A CA 1
ATOM 548 C C . HIS A 1 72 ? -1.220 6.371 15.564 1.00 90.81 72 HIS A C 1
ATOM 550 O O . HIS A 1 72 ? -0.915 7.418 16.132 1.00 90.81 72 HIS A O 1
ATOM 556 N N . GLY A 1 73 ? -2.284 6.266 14.775 1.00 90.19 73 GLY A N 1
ATOM 557 C CA . GLY A 1 73 ? -3.149 7.375 14.417 1.00 90.19 73 GLY A CA 1
ATOM 558 C C . GLY A 1 73 ? -2.828 8.067 13.097 1.00 90.19 73 GLY A C 1
ATOM 559 O O . GLY A 1 73 ? -3.682 8.824 12.631 1.00 90.19 73 GLY A O 1
ATOM 560 N N . ASP A 1 74 ? -1.683 7.768 12.481 1.00 92.94 74 ASP A N 1
ATOM 561 C CA . ASP A 1 74 ? -1.376 8.210 11.124 1.00 92.94 74 ASP A CA 1
ATOM 562 C C . ASP A 1 74 ? -2.413 7.690 10.136 1.00 92.94 74 ASP A C 1
ATOM 564 O O . ASP A 1 74 ? -2.957 6.589 10.279 1.00 92.94 74 ASP A O 1
ATOM 568 N N . THR A 1 75 ? -2.659 8.484 9.101 1.00 93.56 75 THR A N 1
ATOM 569 C CA . THR A 1 75 ? -3.576 8.137 8.024 1.00 93.56 75 THR A CA 1
ATOM 570 C C . THR A 1 75 ? -2.835 7.836 6.739 1.00 93.56 75 THR A C 1
ATOM 572 O O . THR A 1 75 ? -1.881 8.521 6.375 1.00 93.56 75 THR A O 1
ATOM 575 N N . PHE A 1 76 ? -3.289 6.807 6.031 1.00 92.19 76 PHE A N 1
ATOM 576 C CA . PHE A 1 76 ? -2.741 6.422 4.740 1.00 92.19 76 PHE A CA 1
ATOM 577 C C . PHE A 1 76 ? -3.827 5.955 3.779 1.00 92.19 76 PHE A C 1
ATOM 579 O O . PHE A 1 76 ? -4.904 5.511 4.188 1.00 92.19 76 PHE A O 1
ATOM 586 N N . MET A 1 77 ? -3.547 6.070 2.484 1.00 89.44 77 MET A N 1
ATOM 587 C CA . MET A 1 77 ? -4.456 5.612 1.445 1.00 89.44 77 MET A CA 1
ATOM 588 C C . MET A 1 77 ? -4.195 4.145 1.101 1.00 89.44 77 MET A C 1
ATOM 590 O O . MET A 1 77 ? -3.076 3.760 0.774 1.00 89.44 77 MET A O 1
ATOM 594 N N . PHE A 1 78 ? -5.241 3.322 1.132 1.00 89.31 78 PHE A N 1
ATOM 595 C CA . PHE A 1 78 ? -5.173 1.918 0.733 1.00 89.31 78 PHE A CA 1
ATOM 596 C C . PHE A 1 78 ? -6.516 1.448 0.177 1.00 89.31 78 PHE A C 1
ATOM 598 O O . PHE A 1 78 ? -7.570 1.762 0.730 1.00 89.31 78 PHE A O 1
ATOM 605 N N . ALA A 1 79 ? -6.494 0.703 -0.932 1.00 84.06 79 ALA A N 1
ATOM 606 C CA . ALA A 1 79 ? -7.696 0.199 -1.609 1.00 84.06 79 ALA A CA 1
ATOM 607 C C . ALA A 1 79 ? -8.783 1.280 -1.854 1.00 84.06 79 ALA A C 1
ATOM 609 O O . ALA A 1 79 ? -9.979 1.026 -1.693 1.00 84.06 79 ALA A O 1
ATOM 610 N N . GLY A 1 80 ? -8.363 2.506 -2.200 1.00 84.31 80 GLY A N 1
ATOM 611 C CA . GLY A 1 80 ? -9.256 3.648 -2.448 1.00 84.31 80 GLY A CA 1
ATOM 612 C C . GLY A 1 80 ? -9.900 4.243 -1.190 1.00 84.31 80 GLY A C 1
ATOM 613 O O . GLY A 1 80 ? -10.925 4.915 -1.281 1.00 84.31 80 GLY A O 1
ATOM 614 N N . LYS A 1 81 ? -9.350 3.963 -0.005 1.00 87.31 81 LYS A N 1
ATOM 615 C CA . LYS A 1 81 ? -9.861 4.443 1.283 1.00 87.31 81 LYS A CA 1
ATOM 616 C C . LYS A 1 81 ? -8.755 5.130 2.063 1.00 87.31 81 LYS A C 1
ATOM 618 O O . LYS A 1 81 ? -7.611 4.691 2.011 1.00 87.31 81 LYS A O 1
ATOM 623 N N . VAL A 1 82 ? -9.117 6.163 2.818 1.00 92.12 82 VAL A N 1
ATOM 624 C CA . VAL A 1 82 ? -8.237 6.740 3.838 1.00 92.12 82 VAL A CA 1
ATOM 625 C C . VAL A 1 82 ? -8.452 5.974 5.137 1.00 92.12 82 VAL A C 1
ATOM 627 O O . VAL A 1 82 ? -9.563 5.920 5.678 1.00 92.12 82 VAL A O 1
ATOM 630 N N . LEU A 1 83 ? -7.386 5.330 5.593 1.00 92.75 83 LEU A N 1
ATOM 631 C CA . LEU A 1 83 ? -7.368 4.444 6.744 1.00 92.75 83 LEU A CA 1
ATOM 632 C C . LEU A 1 83 ? -6.470 5.032 7.820 1.00 92.75 83 LEU A C 1
ATOM 634 O O . LEU A 1 83 ? -5.391 5.529 7.518 1.00 92.75 83 LEU A O 1
ATOM 638 N N . ARG A 1 84 ? -6.907 4.943 9.074 1.00 93.56 84 ARG A N 1
ATOM 639 C CA . ARG A 1 84 ? -6.099 5.277 10.245 1.00 93.56 84 ARG A CA 1
ATOM 640 C C . ARG A 1 84 ? -5.406 4.026 10.753 1.00 93.56 84 ARG A C 1
ATOM 642 O O . ARG A 1 84 ? -6.061 3.005 10.958 1.00 93.56 84 ARG A O 1
ATOM 649 N N . PHE A 1 85 ? -4.103 4.120 10.975 1.00 93.56 85 PHE A N 1
ATOM 650 C CA . PHE A 1 85 ? -3.284 3.057 11.533 1.00 93.56 85 PHE A CA 1
ATOM 651 C C . PHE A 1 85 ? -3.551 2.896 13.035 1.00 93.56 85 PHE A C 1
ATOM 653 O O . PHE A 1 85 ? -3.356 3.826 13.817 1.00 93.56 85 PHE A O 1
ATOM 660 N N . GLU A 1 86 ? -4.008 1.715 13.448 1.00 92.56 86 GLU A N 1
ATOM 661 C CA . GLU A 1 86 ? -4.344 1.411 14.845 1.00 92.56 86 GLU A CA 1
ATOM 662 C C . GLU A 1 86 ? -3.251 0.587 15.540 1.00 92.56 86 GLU A C 1
ATOM 664 O O . GLU A 1 86 ? -3.119 0.666 16.763 1.00 92.56 86 GLU A O 1
ATOM 669 N N . GLY A 1 87 ? -2.451 -0.168 14.784 1.00 91.62 87 GLY A N 1
ATOM 670 C CA . GLY A 1 87 ? -1.313 -0.938 15.290 1.00 91.62 87 GLY A CA 1
ATOM 671 C C . GLY A 1 87 ? -1.064 -2.223 14.503 1.00 91.62 87 GLY A C 1
ATOM 672 O O . GLY A 1 87 ? -1.820 -2.561 13.593 1.00 91.62 87 GLY A O 1
ATOM 673 N N . ILE A 1 88 ? -0.014 -2.952 14.882 1.00 91.50 88 ILE A N 1
ATOM 674 C CA . ILE A 1 88 ? 0.367 -4.239 14.286 1.00 91.50 88 ILE A CA 1
ATOM 675 C C . ILE A 1 88 ? 0.305 -5.336 15.345 1.00 91.50 88 ILE A C 1
ATOM 677 O O . ILE A 1 88 ? 0.745 -5.133 16.478 1.00 91.50 88 ILE A O 1
ATOM 681 N N . ARG A 1 89 ? -0.216 -6.507 14.972 1.00 87.88 89 ARG A N 1
ATOM 682 C CA . ARG A 1 89 ? -0.161 -7.722 15.793 1.00 87.88 89 ARG A CA 1
ATOM 683 C C . ARG A 1 89 ? -0.285 -8.957 14.915 1.00 87.88 89 ARG A C 1
ATOM 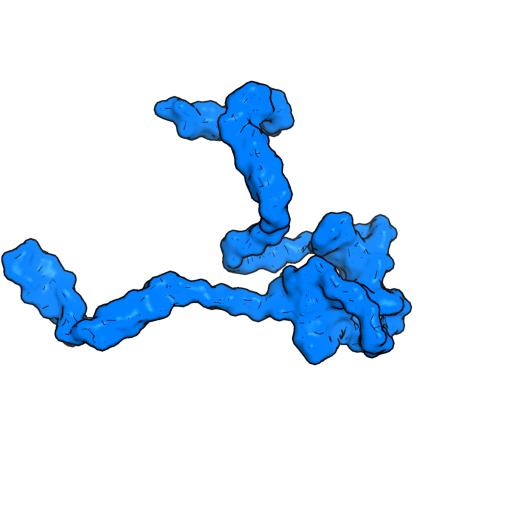685 O O . ARG A 1 89 ? -1.071 -8.943 13.978 1.00 87.88 89 ARG A O 1
ATOM 692 N N . ASP A 1 90 ? 0.436 -10.026 15.246 1.00 84.69 90 ASP A N 1
ATOM 693 C CA . ASP A 1 90 ? 0.270 -11.348 14.621 1.00 84.69 90 ASP A CA 1
ATOM 694 C C . ASP A 1 90 ? 0.274 -11.303 13.072 1.00 84.69 90 ASP A C 1
ATOM 696 O O . ASP A 1 90 ? -0.528 -11.962 12.412 1.00 84.69 90 ASP A O 1
ATOM 700 N N . ASN A 1 91 ? 1.183 -10.507 12.488 1.00 87.31 91 ASN A N 1
ATOM 701 C CA . ASN A 1 91 ? 1.318 -10.281 11.039 1.00 87.31 91 ASN A CA 1
ATOM 702 C C . ASN A 1 91 ? 0.109 -9.584 10.366 1.00 87.31 91 ASN A C 1
ATOM 704 O O . ASN A 1 91 ? -0.107 -9.672 9.151 1.00 87.31 91 ASN A O 1
ATOM 708 N N . GLU A 1 92 ? -0.693 -8.873 11.159 1.00 90.94 92 GLU A N 1
ATOM 709 C CA . GLU A 1 92 ? -1.807 -8.045 10.710 1.00 90.94 92 GLU A CA 1
ATOM 710 C C . GLU A 1 92 ? -1.569 -6.573 11.047 1.00 90.94 92 GLU A C 1
ATOM 712 O O . GLU A 1 92 ? -1.138 -6.220 12.144 1.00 90.94 92 GLU A O 1
ATOM 717 N N . CYS A 1 93 ? -1.896 -5.710 10.092 1.00 93.25 93 CYS A N 1
ATOM 718 C CA . CYS A 1 93 ? -1.988 -4.272 10.263 1.00 93.25 93 CYS A CA 1
ATOM 719 C C . CYS A 1 93 ? -3.449 -3.900 10.508 1.00 93.25 93 CYS A C 1
ATOM 721 O O . CYS A 1 93 ? -4.310 -4.092 9.643 1.00 93.25 93 CYS A O 1
ATOM 723 N N . PHE A 1 94 ? -3.737 -3.366 11.689 1.00 94.06 94 PHE A N 1
ATOM 724 C CA . PHE A 1 94 ? -5.080 -2.966 12.063 1.00 94.06 94 PHE A CA 1
ATOM 725 C C . PHE A 1 94 ? -5.372 -1.531 11.669 1.00 94.06 94 PHE A C 1
ATOM 727 O O . PHE A 1 94 ? -4.579 -0.619 11.911 1.00 94.06 94 PHE A O 1
ATOM 734 N N . VAL A 1 95 ? -6.557 -1.340 11.097 1.00 93.50 95 VAL A N 1
ATOM 735 C CA . VAL A 1 95 ? -6.983 -0.058 10.545 1.00 93.50 95 VAL A CA 1
ATOM 736 C C . VAL A 1 95 ? -8.420 0.288 10.906 1.00 93.50 95 VAL A C 1
ATOM 738 O O . VAL A 1 95 ? -9.283 -0.584 11.008 1.00 93.50 95 VAL A O 1
ATOM 741 N N . SER A 1 96 ? -8.703 1.579 11.030 1.00 92.50 96 SER A N 1
ATOM 742 C CA . SER A 1 96 ? -10.059 2.124 11.129 1.00 92.50 96 SER A CA 1
ATOM 743 C C . SER A 1 96 ? -10.314 3.146 10.012 1.00 92.50 96 SER A C 1
ATOM 745 O O . SER A 1 96 ? -9.392 3.565 9.313 1.00 92.50 96 SER A O 1
ATOM 747 N N . ASN A 1 97 ? -11.576 3.512 9.765 1.00 91.38 97 ASN A N 1
ATOM 748 C CA . ASN A 1 97 ? -11.893 4.537 8.763 1.00 91.38 97 ASN A CA 1
ATOM 749 C C . ASN A 1 97 ? -11.513 5.931 9.281 1.00 91.38 97 ASN A C 1
ATOM 751 O O . ASN A 1 97 ? -11.879 6.282 10.401 1.00 91.38 97 ASN A O 1
ATOM 755 N N . ALA A 1 98 ? -10.881 6.743 8.430 1.00 88.00 98 ALA A N 1
ATOM 756 C CA . ALA A 1 98 ? -10.577 8.144 8.722 1.00 88.00 98 ALA A CA 1
ATOM 757 C C . ALA A 1 98 ? -10.807 9.037 7.488 1.00 88.00 98 ALA A C 1
ATOM 759 O O . ALA A 1 98 ? -9.857 9.486 6.850 1.00 88.00 98 ALA A O 1
ATOM 760 N N . PRO A 1 99 ? -12.073 9.264 7.091 1.00 74.50 99 PRO A N 1
ATOM 761 C CA . PRO A 1 99 ? -12.373 10.128 5.955 1.00 74.50 99 PRO A CA 1
ATOM 762 C C . PRO A 1 99 ? -11.955 11.580 6.249 1.00 74.50 99 PRO A C 1
ATOM 764 O O . PRO A 1 99 ? -12.288 12.115 7.302 1.00 74.50 99 PRO A O 1
ATOM 767 N N . GLY A 1 100 ? -11.262 12.222 5.303 1.00 70.62 100 GLY A N 1
ATOM 768 C CA . GLY A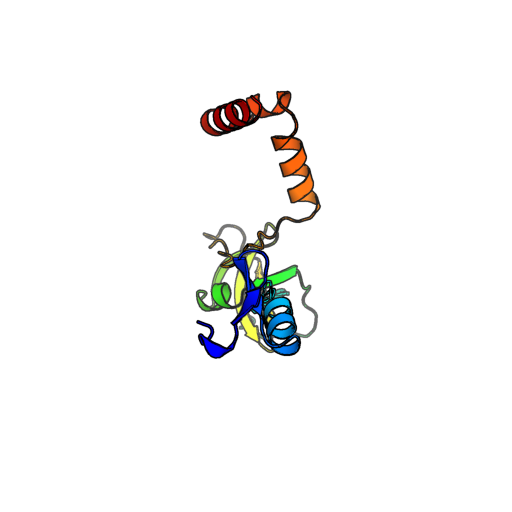 1 100 ? -10.936 13.656 5.356 1.00 70.62 100 GLY A CA 1
ATOM 769 C C . GLY A 1 100 ? -9.608 14.031 6.025 1.00 70.62 100 GLY A C 1
ATOM 770 O O . GLY A 1 100 ? -9.344 15.216 6.200 1.00 70.62 100 GLY A O 1
ATOM 771 N N . SER A 1 101 ? -8.772 13.061 6.396 1.00 71.88 101 SER A N 1
ATOM 772 C CA . SER A 1 101 ? -7.419 13.316 6.910 1.00 71.88 101 SER A CA 1
ATOM 773 C C . SER A 1 101 ? -6.373 13.335 5.792 1.00 71.88 101 SER A C 1
ATOM 775 O O . SER A 1 101 ? -6.555 12.678 4.765 1.00 71.88 101 SER A O 1
ATOM 777 N N . ASP A 1 102 ? -5.271 14.058 6.011 1.00 80.38 102 ASP A N 1
ATOM 778 C CA . ASP A 1 102 ? -4.121 14.061 5.103 1.00 80.38 102 ASP A CA 1
ATOM 779 C C . ASP A 1 102 ? -3.475 12.665 5.079 1.00 80.38 102 ASP A C 1
ATOM 781 O O . ASP A 1 102 ? -3.039 12.138 6.106 1.00 80.38 102 ASP A O 1
ATOM 785 N N . ALA A 1 103 ? -3.527 12.000 3.927 1.00 84.06 103 ALA A N 1
ATOM 786 C CA . ALA A 1 103 ? -3.244 10.575 3.813 1.00 84.06 103 ALA A CA 1
ATOM 787 C C . ALA A 1 103 ? -1.874 10.340 3.179 1.00 84.06 103 ALA A C 1
ATOM 789 O O . ALA A 1 103 ? -1.657 10.660 2.010 1.00 84.06 103 ALA A O 1
ATOM 790 N N . LYS A 1 104 ? -0.975 9.681 3.916 1.00 87.12 104 LYS A N 1
ATOM 791 C CA . LYS A 1 104 ? 0.283 9.169 3.366 1.00 87.12 104 LYS A CA 1
ATOM 792 C C . LYS A 1 104 ? -0.008 8.149 2.261 1.00 87.12 104 LYS A C 1
ATOM 794 O O . LYS A 1 104 ? -0.933 7.338 2.366 1.00 87.12 104 LYS A O 1
ATOM 799 N N . VAL A 1 105 ? 0.798 8.162 1.207 1.00 83.12 105 VAL A N 1
ATOM 800 C CA . VAL A 1 105 ? 0.698 7.183 0.119 1.00 83.12 105 VAL A CA 1
ATOM 801 C C . VAL A 1 105 ? 1.769 6.114 0.334 1.00 83.12 105 VAL A C 1
ATOM 803 O O . VAL A 1 105 ? 2.939 6.477 0.477 1.00 83.12 105 VAL A O 1
ATOM 806 N N . PRO A 1 106 ? 1.408 4.819 0.380 1.00 77.44 106 PRO A N 1
ATOM 807 C CA . PRO A 1 106 ? 2.395 3.758 0.486 1.00 77.44 106 PRO A CA 1
ATOM 808 C C . PRO A 1 106 ? 3.348 3.771 -0.705 1.00 77.44 106 PRO A C 1
ATOM 810 O O . PRO A 1 106 ? 2.923 3.763 -1.861 1.00 77.44 106 PRO A O 1
ATOM 813 N N . TYR A 1 107 ? 4.643 3.793 -0.399 1.00 72.38 107 TYR A N 1
ATOM 814 C CA . TYR A 1 107 ? 5.706 3.607 -1.374 1.00 72.38 107 TYR A CA 1
ATOM 815 C C . TYR A 1 107 ? 6.087 2.127 -1.412 1.00 72.38 107 TYR A C 1
ATOM 817 O O . TYR A 1 107 ? 6.296 1.522 -0.364 1.00 72.38 107 TYR A O 1
ATOM 825 N N . TYR A 1 108 ? 6.170 1.566 -2.617 1.00 66.38 108 TYR A N 1
ATOM 826 C CA . TYR A 1 108 ? 6.495 0.161 -2.845 1.00 66.38 108 TYR A CA 1
ATOM 827 C C . TYR A 1 108 ? 7.915 0.078 -3.401 1.00 66.38 108 TYR A C 1
ATOM 829 O O . TYR A 1 108 ? 8.180 0.529 -4.517 1.00 66.38 108 TYR A O 1
ATOM 837 N N . GLY A 1 109 ? 8.840 -0.466 -2.608 1.00 59.38 109 GLY A N 1
ATOM 838 C CA . GLY A 1 109 ? 10.277 -0.458 -2.912 1.00 59.38 109 GLY A CA 1
ATOM 839 C C . GLY A 1 109 ? 10.707 -1.412 -4.031 1.00 59.38 109 GLY A C 1
ATOM 840 O O . GLY A 1 109 ? 11.869 -1.399 -4.431 1.00 59.38 109 GLY A O 1
ATOM 841 N N . GLY A 1 110 ? 9.795 -2.236 -4.552 1.00 59.72 110 GLY A N 1
ATOM 842 C CA . GLY A 1 110 ? 10.115 -3.259 -5.544 1.00 59.72 110 GLY A CA 1
ATOM 843 C C . GLY A 1 110 ? 8.945 -3.601 -6.456 1.00 59.72 110 GLY A C 1
ATOM 844 O O . GLY A 1 110 ? 8.235 -4.566 -6.206 1.00 59.72 110 GLY A O 1
ATOM 845 N N . GLY A 1 111 ? 8.765 -2.830 -7.535 1.00 56.28 111 GLY A N 1
ATOM 846 C CA . GLY A 1 111 ? 8.087 -3.220 -8.788 1.00 56.28 111 GLY A CA 1
ATOM 847 C C . GLY A 1 111 ? 6.603 -3.627 -8.750 1.00 56.28 111 GLY A C 1
ATOM 848 O O . GLY A 1 111 ? 5.966 -3.679 -9.800 1.00 56.28 111 GLY A O 1
ATOM 849 N N . LYS A 1 112 ? 6.017 -3.903 -7.584 1.00 59.75 112 LYS A N 1
ATOM 850 C CA . LYS 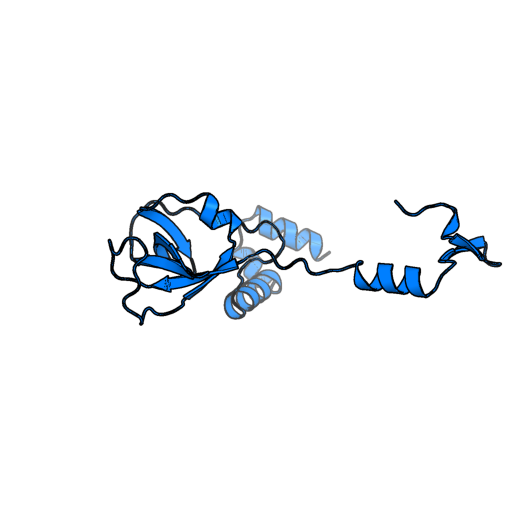A 1 112 ? 4.615 -4.287 -7.418 1.00 59.75 112 LYS A CA 1
ATOM 851 C C . LYS A 1 112 ? 3.789 -3.039 -7.147 1.00 59.75 112 LYS A C 1
ATOM 853 O O . LYS A 1 112 ? 3.415 -2.735 -6.021 1.00 59.75 112 LYS A O 1
ATOM 858 N N . PHE A 1 113 ? 3.475 -2.314 -8.213 1.00 58.03 113 PHE A N 1
ATOM 859 C CA . PHE A 1 113 ? 2.365 -1.374 -8.147 1.00 58.03 113 PHE A CA 1
ATOM 860 C C . PHE A 1 113 ? 1.091 -2.192 -7.863 1.00 58.03 113 PHE A C 1
ATOM 862 O O . PHE A 1 113 ? 0.840 -3.160 -8.590 1.00 58.03 113 PHE A O 1
ATOM 869 N N . PRO A 1 114 ? 0.276 -1.870 -6.842 1.00 56.28 114 PRO A N 1
ATOM 870 C CA . PRO A 1 114 ? -0.993 -2.546 -6.602 1.00 56.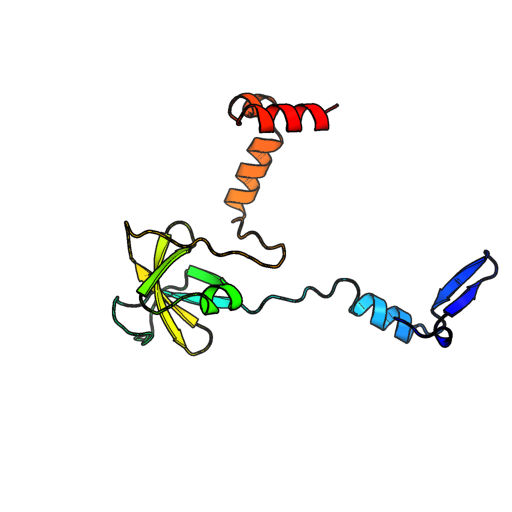28 114 PRO A CA 1
ATOM 871 C C . PRO A 1 114 ? -2.023 -2.077 -7.640 1.00 56.28 114 PRO A C 1
ATOM 873 O O . PRO A 1 114 ? -3.037 -1.462 -7.314 1.00 56.28 114 PRO A O 1
ATOM 876 N N . LEU A 1 115 ? -1.762 -2.343 -8.920 1.00 60.00 115 LEU A N 1
ATOM 877 C CA . LEU A 1 115 ? -2.794 -2.270 -9.935 1.00 60.00 115 LEU A CA 1
ATOM 878 C C . LEU A 1 115 ? -3.741 -3.431 -9.649 1.00 60.00 115 LEU A C 1
ATOM 880 O O . LEU A 1 115 ? -3.367 -4.600 -9.755 1.00 60.00 115 LEU A O 1
ATOM 884 N N . SER A 1 116 ? -4.983 -3.124 -9.279 1.00 68.12 116 SER A N 1
ATOM 885 C CA . SER A 1 116 ? -6.029 -4.126 -9.445 1.00 68.12 116 SER A CA 1
ATOM 886 C C . SER A 1 116 ? -6.063 -4.534 -10.921 1.00 68.12 116 SER A C 1
ATOM 888 O O . SER A 1 116 ? -5.755 -3.720 -11.794 1.00 68.12 116 SER A O 1
ATOM 890 N N . THR A 1 117 ? -6.451 -5.774 -11.224 1.00 68.62 117 THR A N 1
ATOM 891 C CA . THR A 1 117 ? -6.588 -6.236 -12.618 1.00 68.62 117 THR A CA 1
ATOM 892 C C . THR A 1 117 ? -7.443 -5.270 -13.442 1.00 68.62 117 THR A C 1
ATOM 894 O O . THR A 1 117 ? -7.099 -4.947 -14.572 1.00 68.62 117 THR A O 1
ATOM 897 N N . TYR A 1 118 ? -8.490 -4.722 -12.819 1.00 70.00 118 TYR A N 1
ATOM 898 C CA . TYR A 1 118 ? -9.351 -3.701 -13.405 1.00 70.00 118 TYR A CA 1
ATOM 899 C C . TYR A 1 118 ? -8.615 -2.385 -13.704 1.00 70.00 118 TYR A C 1
ATOM 901 O O . TYR A 1 118 ? -8.752 -1.835 -14.791 1.00 70.00 118 TYR A O 1
ATOM 909 N N . LEU A 1 119 ? -7.806 -1.871 -12.772 1.00 76.38 119 LEU A N 1
ATOM 910 C CA . LEU A 1 119 ? -7.040 -0.644 -13.002 1.00 76.38 119 LEU A CA 1
ATOM 911 C C . LEU A 1 119 ? -5.972 -0.845 -14.085 1.00 76.38 119 LEU A C 1
ATOM 913 O O . LEU A 1 119 ? -5.826 0.014 -14.949 1.00 76.38 119 LEU A O 1
ATOM 917 N N . ALA A 1 120 ? -5.269 -1.982 -14.077 1.00 81.69 120 ALA A N 1
ATOM 918 C CA . ALA A 1 120 ? -4.299 -2.325 -15.117 1.00 81.69 120 ALA A CA 1
ATOM 919 C C . ALA A 1 120 ? -4.950 -2.372 -16.509 1.00 81.69 120 ALA A C 1
ATOM 921 O O . ALA A 1 120 ? -4.397 -1.834 -17.465 1.00 81.69 120 ALA A O 1
ATOM 922 N N . GLU A 1 121 ? -6.138 -2.971 -16.614 1.00 82.06 121 GLU A N 1
ATOM 923 C CA . GLU A 1 121 ? -6.912 -3.025 -17.855 1.00 82.06 121 GLU A CA 1
ATOM 924 C C . GLU A 1 121 ? -7.310 -1.627 -18.340 1.00 82.06 121 GLU A C 1
ATOM 926 O O . GLU A 1 121 ? -7.083 -1.294 -19.501 1.00 82.06 121 GLU A O 1
ATOM 931 N N . GLN A 1 122 ? -7.836 -0.775 -17.455 1.00 84.12 122 GLN A N 1
ATOM 932 C CA . GLN A 1 122 ? -8.215 0.590 -17.829 1.00 84.12 122 GLN A CA 1
ATOM 933 C C . GLN A 1 122 ? -7.012 1.432 -18.259 1.00 84.12 122 GLN A C 1
ATOM 935 O O . GLN A 1 122 ? -7.097 2.155 -19.251 1.00 84.12 122 GLN A O 1
ATOM 940 N N . VAL A 1 123 ? -5.883 1.314 -17.556 1.00 84.69 123 VAL A N 1
ATOM 941 C CA . VAL A 1 123 ? -4.635 1.993 -17.932 1.00 84.69 123 VAL A CA 1
ATOM 942 C C . VAL A 1 123 ? -4.150 1.498 -19.293 1.00 84.69 123 VAL A C 1
ATOM 944 O O . VAL A 1 123 ? -3.811 2.314 -20.144 1.00 84.69 123 VAL A O 1
ATOM 947 N N . ARG A 1 124 ? -4.191 0.185 -19.552 1.00 85.19 124 ARG A N 1
ATOM 948 C CA . ARG A 1 124 ? -3.820 -0.374 -20.857 1.00 85.19 124 ARG A CA 1
ATOM 949 C C . ARG A 1 124 ? -4.709 0.168 -21.973 1.00 85.19 124 ARG A C 1
ATOM 951 O O . ARG A 1 124 ? -4.181 0.649 -22.963 1.00 85.19 124 ARG A O 1
ATOM 958 N N . ILE A 1 125 ? -6.030 0.167 -21.795 1.00 85.50 125 ILE A N 1
ATOM 959 C CA . ILE A 1 125 ? -6.972 0.731 -22.778 1.00 85.50 125 ILE A CA 1
ATOM 960 C C . ILE A 1 125 ? -6.701 2.226 -23.010 1.00 85.50 125 ILE A C 1
ATOM 962 O O . ILE A 1 125 ? -6.848 2.721 -24.124 1.00 85.50 125 ILE A O 1
ATOM 966 N N . MET A 1 126 ? -6.336 2.967 -21.963 1.00 84.06 126 MET A N 1
ATOM 967 C CA . MET A 1 126 ? -6.042 4.396 -22.066 1.00 84.06 126 MET A CA 1
ATOM 968 C C . MET A 1 126 ? -4.780 4.679 -22.889 1.00 84.06 126 MET A C 1
ATOM 970 O O . MET A 1 126 ? -4.759 5.655 -23.637 1.00 84.06 126 MET A O 1
ATOM 974 N N . LEU A 1 127 ? -3.748 3.845 -22.742 1.00 84.75 127 LEU A N 1
ATOM 975 C CA . LEU A 1 127 ? -2.468 3.998 -23.435 1.00 84.75 127 LEU A CA 1
ATOM 976 C C . LEU A 1 127 ? -2.484 3.408 -24.854 1.00 84.75 127 LEU A C 1
ATOM 978 O O . LEU A 1 127 ? -1.834 3.961 -25.731 1.00 84.75 127 LEU A O 1
ATOM 982 N N . ASP A 1 128 ? -3.242 2.339 -25.097 1.00 85.31 128 ASP A N 1
ATOM 983 C CA . ASP A 1 128 ? -3.276 1.600 -26.374 1.00 85.31 128 ASP A CA 1
ATOM 984 C C . ASP A 1 128 ? -4.201 2.232 -27.437 1.00 85.31 128 ASP A C 1
ATOM 986 O O . ASP A 1 128 ? -4.166 1.845 -28.599 1.00 85.31 128 ASP A O 1
ATOM 990 N N . ASP A 1 129 ? -5.037 3.211 -27.063 1.00 86.12 129 ASP A N 1
ATOM 991 C CA . ASP A 1 129 ? -5.981 3.887 -27.967 1.00 86.12 129 ASP A CA 1
ATOM 992 C C . ASP A 1 129 ? -5.515 5.323 -28.304 1.00 86.12 129 ASP A C 1
ATOM 994 O O . ASP A 1 129 ? -5.725 6.244 -27.499 1.00 86.12 129 ASP A O 1
ATOM 998 N N . PRO A 1 130 ? -4.958 5.571 -29.510 1.00 84.62 130 PRO A N 1
ATOM 999 C CA . PRO A 1 130 ? -4.480 6.892 -29.924 1.00 84.62 130 PRO A CA 1
ATOM 1000 C C . PRO A 1 130 ? -5.548 7.990 -29.907 1.00 84.62 130 PRO A C 1
ATOM 1002 O O . PRO A 1 130 ? -5.232 9.174 -29.751 1.00 84.62 130 PRO A O 1
ATOM 1005 N N . GLN A 1 131 ? -6.835 7.638 -30.032 1.00 85.62 131 GLN A N 1
ATOM 1006 C CA . GLN A 1 131 ? -7.916 8.624 -29.948 1.00 85.62 131 GLN A CA 1
ATOM 1007 C C . GLN A 1 131 ? -8.103 9.141 -28.518 1.00 85.62 131 GLN A C 1
ATOM 1009 O O . GLN A 1 131 ? -8.555 10.275 -28.324 1.00 85.62 131 GLN A O 1
ATOM 1014 N N . ARG A 1 132 ? -7.728 8.349 -27.505 1.00 85.12 132 ARG A N 1
ATOM 1015 C CA . ARG A 1 132 ? -7.821 8.726 -26.087 1.00 85.12 132 ARG A CA 1
ATOM 1016 C C . ARG A 1 132 ? -6.653 9.574 -25.614 1.00 85.12 132 ARG A C 1
ATOM 1018 O O . ARG A 1 132 ? -6.819 10.283 -24.623 1.00 85.12 132 ARG A O 1
ATOM 1025 N N . TRP A 1 133 ? -5.531 9.595 -26.332 1.00 88.94 133 TRP A N 1
ATOM 1026 C CA . TRP A 1 133 ? -4.365 10.401 -25.951 1.00 88.94 133 TRP A CA 1
ATOM 1027 C C . TRP A 1 133 ? -4.668 11.898 -25.910 1.00 88.94 133 TRP A C 1
ATOM 1029 O O . TRP A 1 133 ? -4.082 12.626 -25.123 1.00 88.94 133 TRP A O 1
ATOM 1039 N N . LYS A 1 134 ? -5.666 12.358 -26.673 1.00 85.25 134 LYS A N 1
ATOM 1040 C CA . LYS A 1 134 ? -6.163 13.745 -26.628 1.00 85.25 134 LYS A CA 1
ATOM 1041 C C . LYS A 1 134 ? -6.735 14.150 -25.262 1.00 85.25 134 LYS A C 1
ATOM 1043 O O . LYS A 1 134 ? -6.926 15.334 -25.017 1.00 85.25 134 LYS A O 1
ATOM 1048 N N . LYS A 1 135 ? -7.061 13.178 -24.402 1.00 86.50 135 LYS A N 1
ATOM 1049 C CA . LYS A 1 135 ? -7.548 13.395 -23.031 1.00 86.50 135 LYS A CA 1
ATOM 1050 C C . LYS A 1 135 ? -6.433 13.309 -21.984 1.00 86.50 135 LYS A C 1
ATOM 1052 O O . LYS A 1 135 ? -6.704 13.551 -20.810 1.00 86.50 135 LYS A O 1
ATOM 1057 N N . LEU A 1 136 ? -5.221 12.922 -22.383 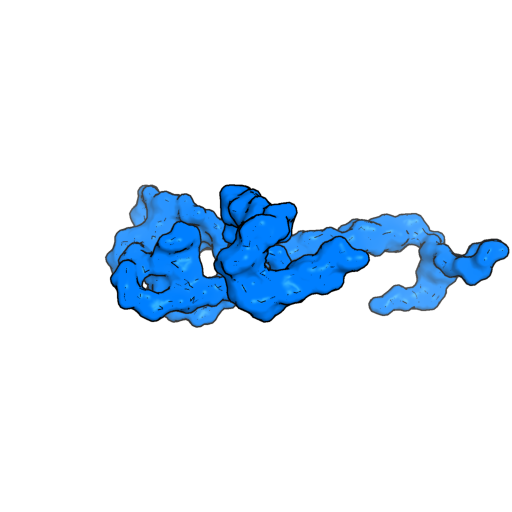1.00 86.50 136 LEU A N 1
ATOM 1058 C CA . LEU A 1 136 ? -4.047 12.910 -21.516 1.00 86.50 136 LEU A CA 1
ATOM 1059 C C . LEU A 1 136 ? -3.408 14.305 -21.465 1.00 86.50 136 LEU A C 1
ATOM 1061 O O . LEU A 1 136 ? -3.597 15.097 -22.390 1.00 86.50 136 LEU A O 1
ATOM 1065 N N . PRO A 1 137 ? -2.633 14.610 -20.409 1.00 91.12 137 PRO A N 1
ATOM 1066 C CA . PRO A 1 137 ? -1.778 15.790 -20.393 1.00 91.12 137 PRO A CA 1
ATOM 1067 C C . PRO A 1 137 ? -0.891 15.844 -21.642 1.00 91.12 137 PRO A C 1
ATOM 1069 O O . PRO A 1 137 ? -0.369 14.814 -22.070 1.00 91.12 137 PRO A O 1
ATOM 1072 N N . GLU A 1 138 ? -0.701 17.041 -22.197 1.00 86.62 138 GLU A N 1
ATOM 1073 C CA . GLU A 1 138 ? -0.024 17.264 -23.485 1.00 86.62 138 GLU A CA 1
ATOM 1074 C C . GLU A 1 138 ? 1.355 16.592 -23.550 1.00 86.62 138 GLU A C 1
ATOM 1076 O O . GLU A 1 138 ? 1.612 15.798 -24.449 1.00 86.62 138 GLU A O 1
ATOM 1081 N N . GLN A 1 139 ? 2.171 16.768 -22.508 1.00 86.25 139 GLN A N 1
ATOM 1082 C CA . GLN A 1 139 ? 3.497 16.153 -22.405 1.00 86.25 139 GLN A CA 1
ATOM 1083 C C . GLN A 1 139 ? 3.470 14.613 -22.469 1.00 86.25 139 GLN A C 1
ATOM 1085 O O . GLN A 1 139 ? 4.384 13.996 -23.011 1.00 86.25 139 GLN A O 1
ATOM 1090 N N . VAL A 1 140 ? 2.423 13.980 -21.929 1.00 84.88 140 VAL A N 1
ATOM 1091 C CA . VAL A 1 140 ? 2.256 12.517 -21.961 1.00 84.88 140 VAL A CA 1
ATOM 1092 C C . VAL A 1 140 ? 1.770 12.067 -23.337 1.00 84.88 140 VAL A C 1
ATOM 1094 O O . VAL A 1 140 ? 2.247 11.063 -23.861 1.00 84.88 140 VAL A O 1
ATOM 1097 N N . ALA A 1 141 ? 0.838 12.812 -23.934 1.00 87.69 141 ALA A N 1
ATOM 1098 C CA . ALA A 1 141 ? 0.330 12.527 -25.270 1.00 87.69 141 ALA A CA 1
ATOM 1099 C C . ALA A 1 141 ? 1.433 12.631 -26.335 1.00 87.69 141 ALA A C 1
ATOM 1101 O O . ALA A 1 141 ? 1.503 11.778 -27.215 1.00 87.69 141 ALA A O 1
ATOM 1102 N N . ASP A 1 142 ? 2.306 13.636 -26.241 1.00 87.62 142 ASP A N 1
ATOM 1103 C CA . ASP A 1 142 ? 3.448 13.804 -27.145 1.00 87.62 142 ASP A CA 1
ATOM 1104 C C . ASP A 1 142 ? 4.459 12.672 -27.000 1.00 87.62 142 ASP A C 1
ATOM 1106 O O . ASP A 1 142 ? 4.889 12.096 -27.996 1.00 87.62 142 ASP A O 1
ATOM 1110 N N . TRP A 1 143 ? 4.776 12.285 -25.763 1.00 88.44 143 TRP A N 1
ATOM 1111 C CA . TRP A 1 143 ? 5.647 11.142 -25.508 1.00 88.44 143 TRP A CA 1
ATOM 1112 C C . TRP A 1 143 ? 5.104 9.846 -26.125 1.00 88.44 143 TRP A C 1
ATOM 1114 O O . TRP A 1 143 ? 5.860 9.117 -26.761 1.00 88.44 143 TRP A O 1
ATOM 1124 N N . LEU A 1 144 ? 3.796 9.584 -26.006 1.00 86.06 144 LEU A N 1
ATOM 1125 C CA . LEU A 1 144 ? 3.158 8.416 -26.627 1.00 86.06 144 LEU A CA 1
ATOM 1126 C C . LEU A 1 144 ? 3.199 8.466 -28.160 1.00 86.06 144 LEU A C 1
ATOM 1128 O O . LEU A 1 144 ? 3.418 7.433 -28.787 1.00 86.06 144 LEU A O 1
ATOM 1132 N N . ARG A 1 145 ? 3.049 9.651 -28.768 1.00 86.31 145 ARG A N 1
ATOM 1133 C CA . ARG A 1 145 ? 3.201 9.832 -30.224 1.00 86.31 145 ARG A CA 1
ATOM 1134 C C . ARG A 1 145 ? 4.616 9.497 -30.684 1.00 86.31 145 ARG A C 1
ATOM 1136 O O . ARG A 1 145 ? 4.762 8.749 -31.638 1.00 86.31 145 ARG A O 1
ATOM 1143 N N . PHE A 1 146 ? 5.639 9.963 -29.965 1.00 85.31 146 PHE A N 1
ATOM 1144 C CA . PHE A 1 146 ? 7.040 9.666 -30.288 1.00 85.31 146 PHE A CA 1
ATOM 1145 C C . PHE A 1 146 ? 7.424 8.185 -30.155 1.00 85.31 146 PHE A C 1
ATOM 1147 O O . PHE A 1 146 ? 8.467 7.794 -30.662 1.00 85.31 146 PHE A O 1
ATOM 1154 N N . GLN A 1 147 ? 6.643 7.375 -29.436 1.00 77.56 147 GLN A N 1
ATOM 1155 C CA . GLN A 1 147 ? 6.865 5.927 -29.300 1.00 77.56 147 GLN A CA 1
ATOM 1156 C C . GLN A 1 147 ? 6.085 5.099 -30.336 1.00 77.56 147 GLN A C 1
ATOM 1158 O O . GLN A 1 147 ? 6.269 3.885 -30.399 1.00 77.56 147 GLN A O 1
ATOM 1163 N N . ALA A 1 148 ? 5.168 5.727 -31.079 1.00 75.50 148 ALA A N 1
ATOM 1164 C CA . ALA A 1 148 ? 4.325 5.067 -32.075 1.00 75.50 148 ALA A CA 1
ATOM 1165 C C . ALA A 1 148 ? 4.891 5.143 -33.504 1.00 75.50 148 ALA A C 1
ATOM 1167 O O . ALA A 1 148 ? 4.446 4.370 -34.355 1.00 75.50 148 ALA A O 1
ATOM 1168 N N . ASP A 1 149 ? 5.843 6.053 -33.732 1.00 54.41 149 ASP A N 1
ATOM 1169 C CA . ASP A 1 149 ? 6.698 6.140 -34.925 1.00 54.41 149 ASP A CA 1
ATOM 1170 C C . ASP A 1 149 ? 7.947 5.251 -34.772 1.00 54.41 149 ASP A C 1
ATOM 1172 O O . ASP A 1 149 ? 8.359 4.632 -35.782 1.00 54.41 149 ASP A O 1
#

pLDDT: mean 78.96, std 12.54, range [43.75, 94.06]